Protein AF-A0A2E3I1Z5-F1 (afdb_monomer_lite)

pLDDT: mean 80.14, std 15.44, range [49.44, 94.0]

Foldseek 3Di:
DLVVLVVLQVVLVVQQVCCCPPVVNDPVSNVVSVVSNVVSVVVNVVVVVVVVVVVPPPPDDD

Structure (mmCIF, N/CA/C/O backbone):
data_AF-A0A2E3I1Z5-F1
#
_entry.id   AF-A0A2E3I1Z5-F1
#
loop_
_atom_site.group_PDB
_atom_site.id
_atom_site.type_symbol
_atom_site.label_atom_id
_atom_site.label_alt_id
_atom_site.label_comp_id
_atom_site.label_asym_id
_atom_site.label_entity_id
_atom_site.label_seq_id
_atom_site.pdbx_PDB_ins_code
_atom_site.Cartn_x
_atom_site.Cartn_y
_atom_site.Cartn_z
_atom_site.occupancy
_atom_site.B_iso_or_equiv
_atom_site.auth_seq_id
_atom_site.auth_comp_id
_atom_site.auth_asym_id
_atom_site.auth_atom_id
_atom_site.pdbx_PDB_model_num
ATOM 1 N N . MET A 1 1 ? 6.515 -7.895 -14.649 1.00 65.31 1 MET A N 1
ATOM 2 C CA . MET A 1 1 ? 6.502 -7.216 -13.326 1.00 65.31 1 MET A CA 1
ATOM 3 C C . MET A 1 1 ? 5.115 -6.681 -12.937 1.00 65.31 1 MET A C 1
ATOM 5 O O . MET A 1 1 ? 4.858 -6.514 -11.751 1.00 65.31 1 MET A O 1
ATOM 9 N N . GLU A 1 2 ? 4.183 -6.527 -13.883 1.00 73.44 2 GLU A N 1
ATOM 10 C CA . GLU A 1 2 ? 2.807 -6.056 -13.631 1.00 73.44 2 GLU A CA 1
ATOM 11 C C . GLU A 1 2 ? 2.044 -6.830 -12.547 1.00 73.44 2 GLU A C 1
ATOM 13 O O . GLU A 1 2 ? 1.426 -6.228 -11.675 1.00 73.44 2 GLU A O 1
ATOM 18 N N . LYS A 1 3 ? 2.123 -8.172 -12.532 1.00 80.19 3 LYS A N 1
ATOM 19 C CA . LYS A 1 3 ? 1.445 -8.987 -11.503 1.00 80.19 3 LYS A CA 1
ATOM 20 C C . LYS A 1 3 ? 1.874 -8.614 -10.081 1.00 80.19 3 LYS A C 1
ATOM 22 O O . LYS A 1 3 ? 1.042 -8.616 -9.179 1.00 80.19 3 LYS A O 1
ATOM 27 N N . LEU A 1 4 ? 3.150 -8.275 -9.882 1.00 81.81 4 LEU A N 1
ATOM 28 C CA . LEU A 1 4 ? 3.668 -7.826 -8.589 1.00 81.81 4 LEU A CA 1
ATOM 29 C C . LEU A 1 4 ? 3.078 -6.458 -8.220 1.00 81.81 4 LEU A C 1
ATOM 31 O O . LEU A 1 4 ? 2.608 -6.281 -7.098 1.00 81.81 4 LEU A O 1
ATOM 35 N N . ALA A 1 5 ? 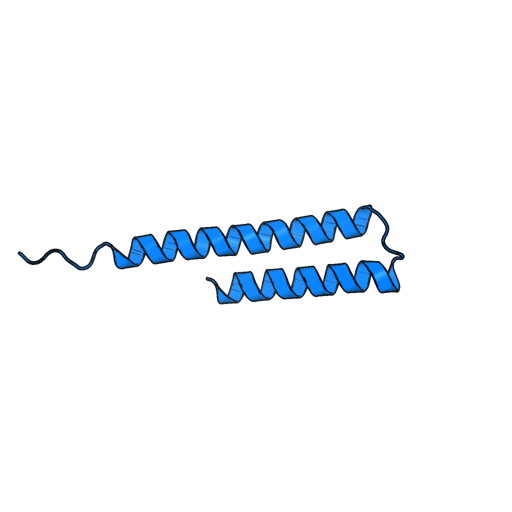3.048 -5.521 -9.173 1.00 85.94 5 ALA A N 1
ATOM 36 C CA . ALA A 1 5 ? 2.462 -4.197 -8.982 1.00 85.94 5 ALA A CA 1
ATOM 37 C C . ALA A 1 5 ? 0.976 -4.286 -8.602 1.00 85.94 5 ALA A C 1
ATOM 39 O O . ALA A 1 5 ? 0.560 -3.689 -7.609 1.00 85.94 5 ALA A O 1
ATOM 40 N N . CYS A 1 6 ? 0.197 -5.110 -9.311 1.00 87.62 6 CYS A N 1
ATOM 41 C CA . CYS A 1 6 ? -1.207 -5.355 -8.983 1.00 87.62 6 CYS A CA 1
ATOM 42 C C . CYS A 1 6 ? -1.383 -5.904 -7.563 1.00 87.62 6 CYS A C 1
ATOM 44 O O . CYS A 1 6 ? -2.253 -5.430 -6.836 1.00 87.62 6 CYS A O 1
ATOM 46 N N . ILE A 1 7 ? -0.555 -6.866 -7.139 1.00 91.94 7 ILE A N 1
ATOM 47 C CA . ILE A 1 7 ? -0.620 -7.424 -5.778 1.00 91.94 7 ILE A CA 1
ATOM 48 C C . ILE A 1 7 ? -0.326 -6.344 -4.729 1.00 91.94 7 ILE A C 1
ATOM 50 O O . ILE A 1 7 ? -1.035 -6.265 -3.725 1.00 91.94 7 ILE A O 1
ATOM 54 N N . ILE A 1 8 ? 0.678 -5.491 -4.963 1.00 90.31 8 ILE A N 1
ATOM 55 C CA . ILE A 1 8 ? 1.037 -4.396 -4.048 1.00 90.31 8 ILE A CA 1
ATOM 56 C C . ILE A 1 8 ? -0.098 -3.372 -3.959 1.00 90.31 8 ILE A C 1
ATOM 58 O O . ILE A 1 8 ? -0.459 -2.965 -2.856 1.00 90.31 8 ILE A O 1
ATOM 62 N N . ILE A 1 9 ? -0.690 -2.987 -5.094 1.00 91.88 9 ILE A N 1
ATOM 63 C CA . ILE A 1 9 ? -1.805 -2.032 -5.134 1.00 91.88 9 ILE A CA 1
ATOM 64 C C . ILE A 1 9 ? -3.016 -2.606 -4.393 1.00 91.88 9 ILE A C 1
ATOM 66 O O . ILE A 1 9 ? -3.528 -1.961 -3.482 1.00 91.88 9 ILE A O 1
ATOM 70 N N . ILE A 1 10 ? -3.424 -3.841 -4.707 1.00 93.75 10 ILE A N 1
ATOM 71 C CA . ILE A 1 10 ? -4.561 -4.503 -4.049 1.00 93.75 10 ILE A CA 1
ATOM 72 C C . ILE A 1 10 ? -4.308 -4.634 -2.541 1.00 93.75 10 ILE A C 1
ATOM 74 O O . ILE A 1 10 ? -5.180 -4.299 -1.737 1.00 93.75 10 ILE A O 1
ATOM 78 N N . GLY A 1 11 ? -3.109 -5.065 -2.142 1.00 93.00 11 GLY A N 1
ATOM 79 C CA . GLY A 1 11 ? -2.718 -5.161 -0.736 1.00 93.00 11 GLY A CA 1
ATOM 80 C C . GLY A 1 11 ? -2.754 -3.807 -0.023 1.00 93.00 11 GLY A C 1
ATOM 81 O O . GLY A 1 11 ? -3.312 -3.702 1.070 1.00 93.00 11 GLY A O 1
ATOM 82 N N . GLY A 1 12 ? -2.233 -2.757 -0.662 1.00 92.25 12 GLY A N 1
ATOM 83 C CA . GLY A 1 12 ? -2.269 -1.384 -0.159 1.00 92.25 12 GLY A CA 1
ATOM 84 C C . GLY A 1 12 ? -3.693 -0.848 0.005 1.00 92.25 12 GLY A C 1
ATOM 85 O O . GLY A 1 12 ? -4.006 -0.248 1.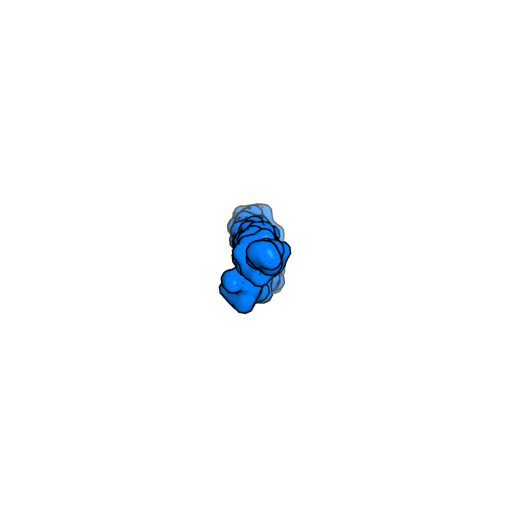034 1.00 92.25 12 GLY A O 1
ATOM 86 N N . THR A 1 13 ? -4.585 -1.120 -0.951 1.00 93.38 13 THR A N 1
ATOM 87 C CA . THR A 1 13 ? -5.998 -0.720 -0.882 1.00 93.38 13 THR A CA 1
ATOM 88 C C . THR A 1 13 ? -6.746 -1.451 0.233 1.00 93.38 13 THR A C 1
ATOM 90 O O . THR A 1 13 ? -7.501 -0.823 0.977 1.00 93.38 13 THR A O 1
ATOM 93 N N . LEU A 1 14 ? -6.523 -2.758 0.402 1.00 94.00 14 LEU A N 1
ATOM 94 C CA . LEU A 1 14 ? -7.125 -3.520 1.502 1.00 94.00 14 LEU A CA 1
ATOM 95 C C . LEU A 1 14 ? -6.614 -3.040 2.863 1.00 94.00 14 LEU A C 1
ATOM 97 O O . LEU A 1 14 ? -7.402 -2.882 3.796 1.00 94.00 14 LEU A O 1
ATOM 101 N N . PHE A 1 15 ? -5.315 -2.751 2.970 1.00 92.06 15 PHE A N 1
ATOM 102 C CA . PHE A 1 15 ? -4.722 -2.175 4.175 1.00 92.06 15 PHE A CA 1
ATOM 103 C C . PHE A 1 15 ? -5.301 -0.788 4.493 1.00 92.06 15 PHE A C 1
ATOM 105 O O . PHE A 1 15 ? -5.648 -0.511 5.643 1.00 92.06 15 PHE A O 1
ATOM 112 N N . TRP A 1 16 ? -5.472 0.064 3.479 1.00 93.56 16 TRP A N 1
ATOM 113 C CA . TRP A 1 16 ? -6.135 1.361 3.619 1.00 93.56 16 TRP A CA 1
ATOM 114 C C . TRP A 1 16 ? -7.570 1.215 4.145 1.00 93.56 16 TRP A C 1
ATOM 116 O O . TRP A 1 16 ? -7.945 1.869 5.121 1.00 93.56 16 TRP A O 1
ATOM 126 N N . LEU A 1 17 ? -8.354 0.310 3.551 1.00 93.06 17 LEU A N 1
ATOM 127 C CA . LEU A 1 17 ? -9.737 0.056 3.956 1.00 93.06 17 LEU A CA 1
ATOM 128 C C . LEU A 1 17 ? -9.811 -0.476 5.396 1.00 93.06 17 LEU A C 1
ATOM 130 O O . LEU A 1 17 ? -10.601 0.017 6.203 1.00 93.06 17 LEU A O 1
ATOM 134 N N . PHE A 1 18 ? -8.940 -1.424 5.748 1.00 92.31 18 PHE A N 1
ATOM 135 C CA . PHE A 1 18 ? -8.819 -1.933 7.113 1.00 92.31 18 PHE A CA 1
ATOM 136 C C . PHE A 1 18 ? -8.461 -0.814 8.099 1.00 92.31 18 PHE A C 1
ATOM 138 O O . PHE A 1 18 ? -9.060 -0.711 9.169 1.00 92.31 18 PHE A O 1
ATOM 145 N N . SER A 1 19 ? -7.539 0.077 7.725 1.00 89.81 19 SER A N 1
ATOM 146 C CA . SER A 1 19 ? -7.175 1.230 8.547 1.00 89.81 19 SER A CA 1
ATOM 147 C C . SER A 1 19 ? -8.350 2.173 8.808 1.00 89.81 19 SER A C 1
ATOM 149 O O . SER A 1 19 ? -8.400 2.787 9.877 1.00 89.81 19 SER A O 1
ATOM 151 N N . ILE A 1 20 ? -9.266 2.341 7.858 1.00 89.94 20 ILE A N 1
ATOM 152 C CA . ILE A 1 20 ? -10.452 3.179 8.065 1.00 89.94 20 ILE A CA 1
ATOM 153 C C . ILE A 1 20 ? -11.397 2.508 9.055 1.00 89.94 20 ILE A C 1
ATOM 155 O O . ILE A 1 20 ? -11.808 3.136 10.029 1.00 89.94 20 ILE A O 1
ATOM 159 N N . ILE A 1 21 ? -11.698 1.229 8.825 1.00 92.00 21 ILE A N 1
ATOM 160 C CA . ILE A 1 21 ? -12.718 0.496 9.580 1.00 92.00 21 ILE A CA 1
ATOM 161 C C . ILE A 1 21 ? -12.261 0.227 11.021 1.00 92.00 21 ILE A C 1
ATOM 163 O O . ILE A 1 21 ? -13.044 0.399 11.951 1.00 92.00 21 ILE A O 1
ATOM 167 N N . PHE A 1 22 ? -11.002 -0.171 11.219 1.00 87.31 22 PHE A N 1
ATOM 168 C CA . PHE A 1 22 ? -10.516 -0.661 12.515 1.00 87.31 22 PHE A CA 1
ATOM 169 C C . PHE A 1 22 ? -9.661 0.346 13.289 1.00 87.31 22 PHE A C 1
ATOM 171 O O . PHE A 1 22 ? -9.645 0.306 14.516 1.00 87.31 22 PHE A O 1
ATOM 178 N N . LEU A 1 23 ? -8.952 1.253 12.605 1.00 83.81 23 LEU A N 1
ATOM 179 C CA . LEU A 1 23 ? -8.084 2.253 13.248 1.00 83.81 23 LEU A CA 1
ATOM 180 C C . LEU A 1 23 ? -8.704 3.662 13.253 1.00 83.81 23 LEU A C 1
ATOM 182 O O . LEU A 1 23 ? -8.027 4.640 13.577 1.00 83.81 23 LEU A O 1
ATOM 186 N N . GLY A 1 24 ? -9.983 3.780 12.882 1.00 84.44 24 GLY A N 1
ATOM 187 C 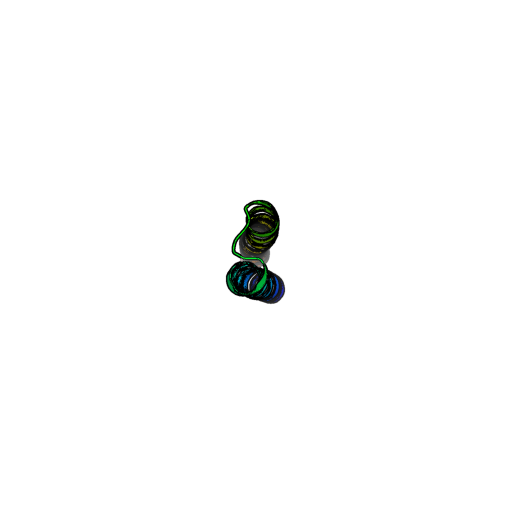CA . GLY A 1 24 ? -10.729 5.040 12.903 1.00 84.44 24 GLY A CA 1
ATOM 188 C C . GLY A 1 24 ? -10.247 6.074 11.882 1.00 84.44 24 GLY A C 1
ATOM 189 O O . GLY A 1 24 ? -10.531 7.257 12.039 1.00 84.44 24 GLY A O 1
ATOM 190 N N . GLY A 1 25 ? -9.488 5.658 10.860 1.00 80.38 25 GLY A N 1
ATOM 191 C CA . GLY A 1 25 ? -9.053 6.549 9.780 1.00 80.38 25 GLY A CA 1
ATOM 192 C C . GLY A 1 25 ? -8.027 7.614 10.187 1.00 80.38 25 GLY A C 1
ATOM 193 O O . GLY A 1 25 ? -7.950 8.661 9.549 1.00 80.38 25 GLY A O 1
ATOM 194 N N . GLY A 1 26 ? -7.230 7.374 11.233 1.00 89.56 26 GLY A N 1
ATOM 195 C CA . GLY A 1 26 ? -6.182 8.308 11.655 1.00 89.56 26 GLY A CA 1
ATOM 196 C C . GLY A 1 26 ? -5.159 8.623 10.550 1.00 89.56 26 GLY A C 1
ATOM 197 O O . GLY A 1 26 ? -4.860 7.796 9.690 1.00 89.56 26 GLY A O 1
ATOM 198 N N . TRP A 1 27 ? -4.560 9.817 10.601 1.00 87.31 27 TRP A N 1
ATOM 199 C CA . TRP A 1 27 ? -3.663 10.306 9.541 1.00 87.31 27 TRP A CA 1
ATOM 200 C C . TRP A 1 27 ? -2.387 9.461 9.348 1.00 87.31 27 TRP A C 1
ATOM 202 O O . TRP A 1 27 ? -1.886 9.333 8.235 1.00 87.31 27 TRP A O 1
ATOM 212 N N . LYS A 1 28 ? -1.872 8.847 10.421 1.00 88.69 28 LYS A N 1
ATOM 213 C CA . LYS A 1 28 ? -0.658 8.010 10.404 1.00 88.69 28 LYS A CA 1
ATOM 214 C C . LYS A 1 28 ? -0.799 6.757 9.524 1.00 88.69 28 LYS A C 1
ATOM 216 O O . LYS A 1 28 ? 0.012 6.589 8.617 1.00 88.69 28 LYS A O 1
ATOM 221 N N . PRO A 1 29 ? -1.790 5.874 9.745 1.00 87.12 29 PRO A N 1
ATOM 222 C CA . PRO A 1 29 ? -1.949 4.696 8.898 1.00 87.12 29 PRO A CA 1
ATOM 223 C C . PRO A 1 29 ? -2.445 5.041 7.483 1.00 87.12 29 PRO A C 1
ATOM 225 O O . PRO A 1 29 ? -2.084 4.340 6.543 1.00 87.12 29 PRO A O 1
ATOM 228 N N . GLN A 1 30 ? -3.156 6.162 7.301 1.00 88.75 30 GLN A N 1
ATOM 229 C CA . GLN A 1 30 ? -3.488 6.709 5.976 1.00 88.75 30 GLN A CA 1
ATOM 230 C C . GLN A 1 30 ? -2.227 7.084 5.176 1.00 88.75 30 GLN A C 1
ATOM 232 O O . GLN A 1 30 ? -2.099 6.692 4.020 1.00 88.75 30 GLN A O 1
ATOM 237 N N . MET A 1 31 ? -1.267 7.779 5.802 1.00 92.00 31 MET A N 1
ATOM 238 C CA . MET A 1 31 ? 0.034 8.109 5.198 1.00 92.00 31 MET A CA 1
ATOM 239 C C . MET A 1 31 ? 0.823 6.856 4.808 1.00 92.00 31 MET A C 1
ATOM 241 O O . MET A 1 31 ? 1.400 6.799 3.724 1.00 92.00 31 MET A O 1
ATOM 245 N N . LEU A 1 32 ? 0.818 5.830 5.665 1.00 89.75 32 LEU A N 1
ATOM 246 C CA . LEU A 1 32 ? 1.500 4.570 5.373 1.00 89.75 32 LEU A CA 1
ATOM 247 C C . LEU A 1 32 ? 0.839 3.834 4.199 1.00 89.75 32 LEU A C 1
ATOM 249 O O . LEU A 1 32 ? 1.533 3.389 3.288 1.00 89.75 32 LEU A O 1
ATOM 253 N N . ALA A 1 33 ? -0.494 3.765 4.178 1.00 90.56 33 ALA A N 1
ATOM 254 C CA . ALA A 1 33 ? -1.244 3.156 3.084 1.00 90.56 33 ALA A CA 1
ATOM 255 C C . ALA A 1 33 ? -1.032 3.889 1.748 1.00 90.56 33 ALA A C 1
ATOM 257 O O . ALA A 1 33 ? -0.806 3.247 0.723 1.00 90.56 33 ALA A O 1
ATOM 258 N N . ALA A 1 34 ? -1.029 5.225 1.769 1.00 91.50 34 ALA A N 1
ATOM 259 C CA . ALA A 1 34 ? -0.702 6.044 0.606 1.00 91.50 34 ALA A CA 1
ATOM 260 C C . ALA A 1 34 ? 0.725 5.773 0.106 1.00 91.50 34 ALA A C 1
ATOM 262 O O . ALA A 1 34 ? 0.931 5.618 -1.093 1.00 91.50 34 ALA A O 1
ATOM 263 N N . GLY A 1 35 ? 1.698 5.628 1.013 1.00 92.88 35 GLY A N 1
ATOM 264 C CA . GLY A 1 35 ? 3.068 5.251 0.660 1.00 92.88 35 GLY A CA 1
ATOM 265 C C . GLY A 1 35 ? 3.148 3.897 -0.054 1.00 92.88 35 GLY A C 1
ATOM 266 O O . GLY A 1 35 ? 3.782 3.794 -1.103 1.00 92.88 35 GLY A O 1
ATOM 267 N N . VAL A 1 36 ? 2.455 2.877 0.463 1.00 91.38 36 VAL A N 1
ATOM 268 C CA . VAL A 1 36 ? 2.394 1.543 -0.166 1.00 91.38 36 VAL A CA 1
ATOM 269 C C . VAL A 1 36 ? 1.766 1.614 -1.561 1.00 91.38 36 VAL A C 1
ATOM 271 O O . VAL A 1 36 ? 2.289 1.013 -2.500 1.00 91.38 36 VAL A O 1
ATOM 274 N N . LEU A 1 37 ? 0.689 2.388 -1.724 1.00 92.31 37 LEU A N 1
ATOM 275 C CA . LEU A 1 37 ? 0.041 2.589 -3.023 1.00 92.31 37 LEU A CA 1
ATOM 276 C C . LEU A 1 37 ? 0.951 3.317 -4.019 1.00 92.31 37 LEU A C 1
ATOM 278 O O . LEU A 1 37 ? 1.039 2.892 -5.169 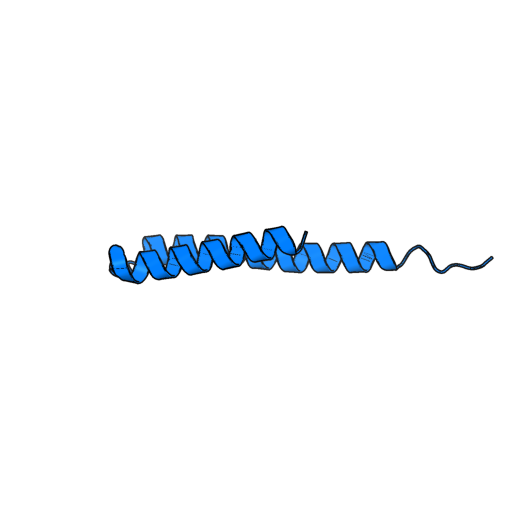1.00 92.31 37 LEU A O 1
ATOM 282 N N . CYS A 1 38 ? 1.679 4.349 -3.585 1.00 93.81 38 CYS A N 1
ATOM 283 C CA . CYS A 1 38 ? 2.654 5.044 -4.428 1.00 93.81 38 CYS A CA 1
ATOM 284 C C . CYS A 1 38 ? 3.756 4.102 -4.926 1.00 93.81 38 CYS A C 1
ATOM 286 O O . CYS A 1 38 ? 4.113 4.155 -6.101 1.00 93.81 38 CYS A O 1
ATOM 288 N N . VAL A 1 39 ? 4.265 3.213 -4.065 1.00 90.25 39 VAL A N 1
ATOM 289 C CA . VAL A 1 39 ? 5.247 2.196 -4.476 1.00 90.25 39 VAL A CA 1
ATOM 290 C C . VAL A 1 39 ? 4.633 1.230 -5.490 1.00 90.25 39 VAL A C 1
ATOM 292 O O . VAL A 1 39 ? 5.262 0.941 -6.502 1.00 90.25 39 VAL A O 1
ATOM 295 N N . GLY A 1 40 ? 3.398 0.771 -5.269 1.00 89.25 40 GLY A N 1
ATOM 296 C CA . GLY A 1 40 ? 2.697 -0.101 -6.215 1.00 89.25 40 GLY A CA 1
ATOM 297 C C . GLY A 1 40 ? 2.531 0.530 -7.600 1.00 89.25 40 GLY A C 1
ATOM 298 O O . GLY A 1 40 ? 2.842 -0.107 -8.604 1.00 89.25 40 GLY A O 1
ATOM 299 N N . ILE A 1 41 ? 2.118 1.799 -7.652 1.00 89.00 41 ILE A N 1
ATOM 300 C CA . ILE A 1 41 ? 1.980 2.565 -8.899 1.00 89.00 41 ILE A CA 1
ATOM 301 C C . ILE A 1 41 ? 3.346 2.772 -9.561 1.00 89.00 41 ILE A C 1
ATOM 303 O O . ILE A 1 41 ? 3.482 2.562 -10.760 1.00 89.00 41 ILE A O 1
ATOM 307 N N . PHE A 1 42 ? 4.381 3.124 -8.797 1.00 89.69 42 PHE A N 1
ATOM 308 C CA . PHE A 1 42 ? 5.728 3.278 -9.345 1.00 89.69 42 PHE A CA 1
ATOM 309 C C . PHE A 1 42 ? 6.241 1.978 -9.978 1.00 89.69 42 PHE A C 1
ATOM 311 O O . PHE A 1 42 ? 6.780 1.998 -11.080 1.00 89.69 42 PHE A O 1
ATOM 318 N N . VAL A 1 43 ? 6.031 0.837 -9.314 1.00 87.19 43 VAL A N 1
ATOM 319 C CA . VAL A 1 43 ? 6.405 -0.481 -9.849 1.00 87.19 43 VAL A CA 1
ATOM 320 C C . VAL A 1 43 ? 5.599 -0.822 -11.106 1.00 87.19 43 VAL A C 1
ATOM 322 O O . VAL A 1 43 ? 6.158 -1.436 -12.012 1.00 87.19 43 VAL A O 1
ATOM 325 N N . MET A 1 44 ? 4.332 -0.402 -11.194 1.00 86.00 44 MET A N 1
ATOM 326 C CA . MET A 1 44 ? 3.517 -0.542 -12.407 1.00 86.00 44 MET A CA 1
ATOM 327 C C . MET A 1 44 ? 4.131 0.241 -13.574 1.00 86.00 44 MET A C 1
ATOM 329 O O . MET A 1 44 ? 4.462 -0.366 -14.589 1.00 86.00 44 MET A O 1
ATOM 333 N N . TYR A 1 45 ? 4.383 1.541 -13.398 1.00 84.62 45 TYR A N 1
ATOM 334 C CA . TYR A 1 45 ? 4.984 2.382 -14.442 1.00 84.62 45 TYR A CA 1
ATOM 335 C C . TYR A 1 45 ? 6.382 1.914 -14.846 1.00 84.62 45 TYR A C 1
ATOM 337 O O . TYR A 1 45 ? 6.707 1.869 -16.028 1.00 84.62 45 TYR A O 1
ATOM 345 N N . ALA A 1 46 ? 7.209 1.525 -13.874 1.00 83.88 46 ALA A N 1
ATOM 346 C CA . ALA A 1 46 ? 8.509 0.940 -14.170 1.00 83.88 46 ALA A CA 1
ATOM 347 C C . ALA A 1 46 ? 8.343 -0.348 -14.986 1.00 83.88 46 ALA A C 1
ATOM 349 O O . ALA A 1 46 ? 9.061 -0.554 -15.957 1.00 83.88 46 ALA A O 1
ATOM 350 N N . SER A 1 47 ? 7.373 -1.201 -14.635 1.00 79.62 47 SER A N 1
ATOM 351 C CA . SER A 1 47 ? 7.128 -2.437 -15.376 1.00 79.62 47 SER A CA 1
ATOM 352 C C . SER A 1 47 ? 6.657 -2.214 -16.809 1.00 79.62 47 SER A C 1
ATOM 354 O O . SER A 1 47 ? 7.094 -2.960 -17.676 1.00 79.62 47 SER A O 1
ATOM 356 N N . GLU A 1 48 ? 5.834 -1.197 -17.061 1.00 71.44 48 GLU A N 1
ATOM 357 C CA . GLU A 1 48 ? 5.410 -0.824 -18.416 1.00 71.44 48 GLU A CA 1
ATOM 358 C C . GLU A 1 48 ? 6.593 -0.273 -19.229 1.00 71.44 48 GLU A C 1
ATOM 360 O O . GLU A 1 48 ? 6.829 -0.722 -20.347 1.00 71.44 48 GLU A O 1
ATOM 365 N N . GLY A 1 49 ? 7.415 0.602 -18.635 1.00 62.34 49 GLY A N 1
ATOM 366 C CA . GLY A 1 49 ? 8.604 1.157 -19.294 1.00 62.34 49 GLY A CA 1
ATOM 367 C C . GLY A 1 49 ? 9.698 0.126 -19.609 1.00 62.3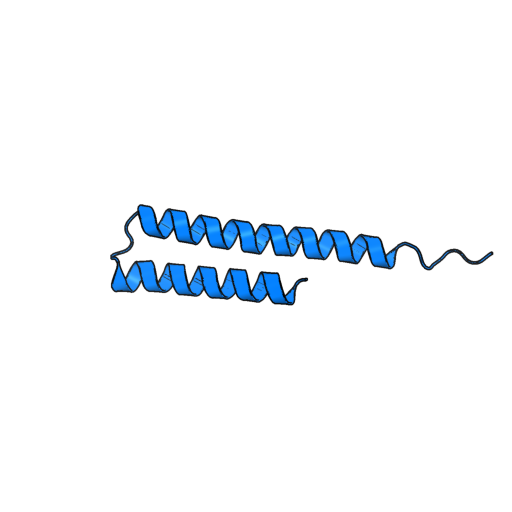4 49 GLY A C 1
ATOM 368 O O . GLY A 1 49 ? 10.406 0.277 -20.599 1.00 62.34 49 GLY A O 1
ATOM 369 N N . PHE A 1 50 ? 9.829 -0.942 -18.812 1.00 55.91 50 PHE A N 1
ATOM 370 C CA . PHE A 1 50 ? 10.726 -2.061 -19.138 1.00 55.91 50 PHE A CA 1
ATOM 371 C C . PHE A 1 50 ? 10.162 -2.967 -20.245 1.00 55.91 50 PHE A C 1
ATOM 373 O O . PHE A 1 50 ? 10.930 -3.437 -21.079 1.00 55.91 50 PHE A O 1
ATOM 380 N N . VAL A 1 51 ? 8.841 -3.186 -20.294 1.00 52.56 51 VAL A N 1
ATOM 381 C CA . VAL A 1 51 ? 8.193 -3.993 -21.349 1.00 52.56 51 VAL A CA 1
ATOM 382 C C . VAL A 1 51 ? 8.285 -3.309 -22.717 1.00 52.56 51 VAL A C 1
ATOM 384 O O . VAL A 1 51 ? 8.529 -3.973 -23.725 1.00 52.56 51 VAL A O 1
ATOM 387 N N . GLU A 1 52 ? 8.149 -1.983 -22.762 1.00 52.81 52 GLU A N 1
ATOM 388 C CA . GLU A 1 52 ? 8.283 -1.220 -24.010 1.00 52.81 52 GLU A CA 1
ATOM 389 C C . GLU A 1 52 ? 9.722 -1.263 -24.559 1.00 52.81 52 GLU A C 1
ATOM 391 O O . GLU A 1 52 ? 9.921 -1.305 -25.771 1.00 52.81 52 GLU A O 1
ATOM 396 N N . GLN A 1 53 ? 10.731 -1.351 -23.683 1.00 49.44 53 GLN A N 1
ATOM 397 C CA . GLN A 1 53 ? 12.134 -1.434 -24.096 1.00 49.44 53 GLN A CA 1
ATOM 398 C C . GLN A 1 53 ? 12.548 -2.829 -24.600 1.00 49.44 53 GLN A C 1
ATOM 400 O O . GLN A 1 53 ? 13.431 -2.917 -25.448 1.00 49.44 53 GLN A O 1
ATOM 405 N N . GLU A 1 54 ? 11.928 -3.909 -24.108 1.00 51.22 54 GLU A N 1
ATOM 406 C CA . GLU A 1 54 ? 12.202 -5.281 -24.579 1.00 51.22 54 GLU A CA 1
ATOM 407 C C . GLU A 1 54 ? 11.531 -5.602 -25.925 1.00 51.22 54 GLU A C 1
ATOM 409 O O . GLU A 1 54 ? 11.939 -6.539 -26.600 1.00 51.22 54 GLU A O 1
ATOM 414 N N . THR A 1 55 ? 10.537 -4.816 -26.353 1.00 50.34 55 THR A N 1
ATOM 415 C CA . THR A 1 55 ? 9.811 -5.052 -27.620 1.00 50.34 55 THR A CA 1
ATOM 416 C C . THR A 1 55 ? 10.394 -4.251 -28.800 1.00 50.34 55 THR A C 1
ATOM 418 O O . THR A 1 55 ? 9.905 -4.352 -29.920 1.00 50.34 55 THR A O 1
ATOM 421 N N . GLY A 1 56 ? 11.430 -3.435 -28.570 1.00 50.03 56 GLY A N 1
ATOM 422 C CA . GLY A 1 56 ? 12.008 -2.532 -29.576 1.00 50.03 56 GLY A CA 1
ATOM 423 C C . GLY A 1 56 ? 13.289 -3.010 -30.268 1.00 50.03 56 GLY A C 1
ATOM 424 O O . GLY A 1 56 ? 13.776 -2.287 -31.133 1.00 50.03 56 GLY A O 1
ATOM 425 N N . ASP A 1 57 ? 13.847 -4.170 -29.900 1.00 51.59 57 ASP A N 1
ATOM 426 C CA . ASP A 1 57 ? 15.185 -4.602 -30.360 1.00 51.59 57 ASP A CA 1
ATOM 427 C C . ASP A 1 57 ? 15.169 -5.780 -31.362 1.00 51.59 57 ASP A C 1
ATOM 429 O O . ASP A 1 57 ? 16.219 -6.162 -31.865 1.00 51.59 57 ASP A O 1
ATOM 433 N N . ASP A 1 58 ? 13.994 -6.327 -31.712 1.00 52.75 58 ASP A N 1
ATOM 434 C CA . ASP A 1 58 ? 13.877 -7.536 -32.558 1.00 52.75 58 ASP A CA 1
ATOM 435 C C . ASP A 1 58 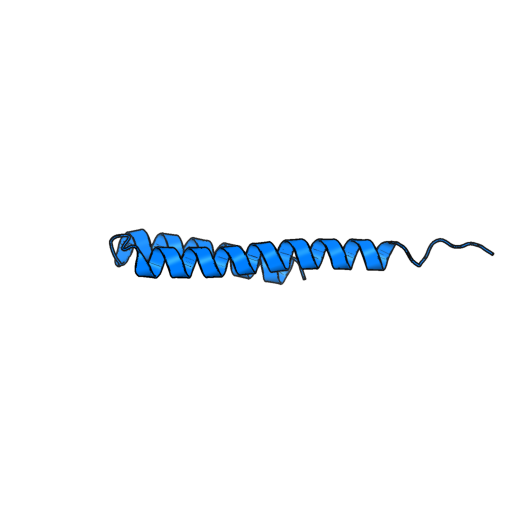? 13.394 -7.294 -34.011 1.00 52.75 58 ASP A C 1
ATOM 437 O O . ASP A 1 58 ? 13.200 -8.254 -34.754 1.00 52.75 58 ASP A O 1
ATOM 441 N N . ASP A 1 59 ? 13.250 -6.045 -34.474 1.00 51.62 59 ASP A N 1
ATOM 442 C CA . ASP A 1 59 ? 12.805 -5.731 -35.851 1.00 51.62 59 ASP A CA 1
ATOM 443 C C . ASP A 1 59 ? 13.839 -4.909 -36.656 1.00 51.62 59 ASP A C 1
ATOM 445 O O . ASP A 1 59 ? 13.542 -3.844 -37.203 1.00 51.62 59 ASP A O 1
ATOM 449 N N . VAL A 1 60 ? 15.071 -5.416 -36.784 1.00 59.25 60 VAL A N 1
ATOM 450 C CA . VAL A 1 60 ? 16.006 -4.980 -37.843 1.00 59.25 60 VAL A CA 1
ATOM 451 C C . VAL A 1 60 ? 16.245 -6.144 -38.811 1.00 59.25 60 VAL A C 1
ATOM 453 O O . VAL A 1 60 ? 17.071 -7.010 -38.525 1.00 59.25 60 VAL A O 1
ATOM 456 N N . PRO A 1 61 ? 15.547 -6.202 -39.962 1.00 55.91 61 PRO A N 1
ATOM 457 C CA . PRO A 1 61 ? 15.947 -7.083 -41.047 1.00 55.91 61 PRO A CA 1
ATOM 458 C C . PRO A 1 61 ? 17.171 -6.489 -41.765 1.00 55.91 61 PRO A C 1
ATOM 460 O O . PRO A 1 61 ? 17.155 -5.310 -42.128 1.00 55.91 61 PRO A O 1
ATOM 463 N N . GLU A 1 62 ? 18.217 -7.310 -41.930 1.00 52.59 62 GLU A N 1
ATOM 464 C CA . GLU A 1 62 ? 19.418 -7.044 -42.751 1.00 52.59 62 GLU A CA 1
ATOM 465 C C . GLU A 1 62 ? 19.101 -6.687 -44.214 1.00 52.59 62 GLU A C 1
ATOM 467 O O . GLU A 1 62 ? 18.151 -7.270 -44.793 1.00 52.59 62 GLU A O 1
#

Secondary structure (DSSP, 8-state):
-HHHHHHHHHHHHHHHHHHHHHHTT-HHHHHHHHHHHHHHHHHHHHHHHHHHHHTSSS----

Sequence (62 aa):
MEKLACIIIIGGTLFWLFSIIFLGGGWKPQMLAAGVLCVGIFVMYASEGFVEQETGDDDVPE

Radius of gyration: 17.11 Å; chains: 1; bounding box: 32×19×56 Å